Protein AF-A0A820Q910-F1 (afdb_monomer)

Radius of gyration: 64.97 Å; Cα contacts (8 Å, |Δi|>4): 6; chains: 1; bounding box: 98×40×174 Å

Foldseek 3Di:
DQDPCNVPDDDDDDPDDCPPPCPPDPPPDDPDPDDDPPDDPCNVVDDDDDDDDDDDPDDDPDDDPDDDDDDPDDPCNVPDDDPPDDDDPVRVVVVVVVVVVVPPDPPDD

pLDDT: mean 83.42, std 11.67, range [47.25, 96.0]

Organism: NCBI:txid433720

Solvent-accessible surface area (backbone atoms only — not comparable to full-atom values): 8048 Å² total; per-residue (Å²): 136,88,48,71,65,66,69,74,65,60,94,71,85,73,82,69,83,53,77,88,74,66,61,77,67,79,74,76,85,74,75,80,88,69,79,82,84,88,74,47,74,61,70,69,69,68,60,90,76,86,75,82,81,82,82,82,90,74,81,83,88,70,79,83,80,82,80,82,84,81,84,84,80,48,70,62,69,73,72,66,64,90,80,78,81,76,75,55,67,72,62,49,49,53,54,53,52,53,53,56,63,73,67,56,79,82,80,83,126

Sequence (109 aa):
NMTTSRYYYHPHELLKSNRQYGEPVPEVYMPPTTKFNGSTTNRDTYKGQQGKRANAFVPELRGLRHTGKQDLTTNYRTDYHSHGLTLCAARAYVIAQQKQTNSAPISAQ

Mean predicted aligned error: 18.82 Å

Secondary structure (DSSP, 8-state):
---HHHHH--PPPPPPP-GGGT-----------SPP----HHHHH-PPP-PPPPPP-PPP-------SPPP---HHHHHS----PPPPHHHHHHHHHHHHHHTS-----

Structure (mmCIF, N/CA/C/O backbone):
data_AF-A0A820Q910-F1
#
_entry.id   AF-A0A820Q910-F1
#
loop_
_atom_site.group_PDB
_atom_site.id
_atom_site.type_symbol
_atom_site.label_atom_id
_atom_site.label_alt_id
_atom_site.label_comp_id
_atom_site.label_asym_id
_atom_site.label_entity_id
_atom_site.label_seq_id
_atom_site.pdbx_PDB_ins_code
_atom_site.Cartn_x
_atom_site.Cartn_y
_atom_site.Cartn_z
_atom_site.occupancy
_atom_site.B_iso_or_equiv
_atom_site.auth_seq_id
_atom_site.auth_comp_id
_atom_site.auth_asym_id
_atom_site.auth_atom_id
_atom_site.pdbx_PDB_model_num
ATOM 1 N N . ASN A 1 1 ? -12.427 -1.894 101.928 1.00 67.50 1 ASN A N 1
ATOM 2 C CA . ASN A 1 1 ? -12.430 -0.685 101.077 1.00 67.50 1 ASN A CA 1
ATOM 3 C C . ASN A 1 1 ? -13.348 -0.860 99.889 1.00 67.50 1 ASN A C 1
ATOM 5 O O . ASN A 1 1 ? -13.050 -1.646 98.997 1.00 67.50 1 ASN A O 1
ATOM 9 N N . MET A 1 2 ? -14.476 -0.152 99.910 1.00 73.25 2 MET A N 1
ATOM 10 C CA . MET A 1 2 ? -15.388 -0.050 98.776 1.00 73.25 2 MET A CA 1
ATOM 11 C C . MET A 1 2 ? -14.882 1.080 97.880 1.00 73.25 2 MET A C 1
ATOM 13 O O . MET A 1 2 ? -14.752 2.212 98.335 1.00 73.25 2 MET A O 1
ATOM 17 N N . THR A 1 3 ? -14.504 0.761 96.645 1.00 88.06 3 THR A N 1
ATOM 18 C CA . THR A 1 3 ? -14.086 1.768 95.664 1.00 88.06 3 THR A CA 1
ATOM 19 C C . THR A 1 3 ? -15.316 2.318 94.950 1.00 88.06 3 THR A C 1
ATOM 21 O O . THR A 1 3 ? -16.312 1.609 94.796 1.00 88.06 3 THR A O 1
ATOM 24 N N . THR A 1 4 ? -15.249 3.565 94.482 1.00 87.19 4 THR A N 1
ATOM 25 C CA . THR A 1 4 ? -16.315 4.188 93.675 1.00 87.19 4 THR A CA 1
ATOM 26 C C . THR A 1 4 ? -16.685 3.311 92.480 1.00 87.19 4 THR A C 1
ATOM 28 O O . THR A 1 4 ? -17.8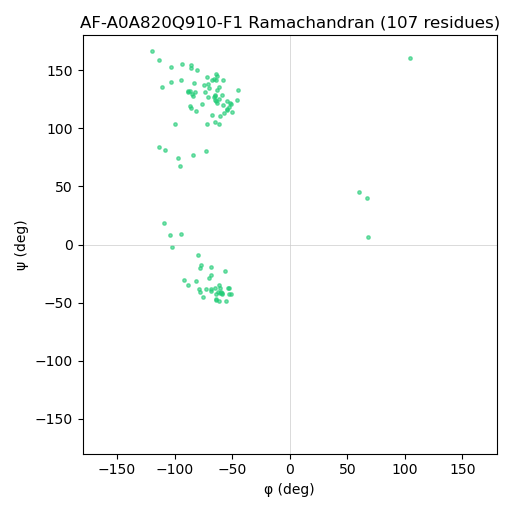57 3.058 92.237 1.00 87.19 4 THR A O 1
ATOM 31 N N . SER A 1 5 ? -15.683 2.745 91.804 1.00 87.75 5 SER A N 1
ATOM 32 C CA . SER A 1 5 ? -15.873 1.803 90.697 1.00 87.75 5 SER A CA 1
ATOM 33 C C . SER A 1 5 ? -16.740 0.594 91.085 1.00 87.75 5 SER A C 1
ATOM 35 O O . SER A 1 5 ? -17.725 0.305 90.412 1.00 87.75 5 SER A O 1
ATOM 37 N N . ARG A 1 6 ? -16.462 -0.063 92.218 1.00 86.25 6 ARG A N 1
ATOM 38 C CA . ARG A 1 6 ? -17.238 -1.235 92.660 1.00 86.25 6 ARG A CA 1
ATOM 39 C C . ARG A 1 6 ? -18.671 -0.885 93.078 1.00 86.25 6 ARG A C 1
ATOM 41 O O . ARG A 1 6 ? -19.538 -1.749 93.022 1.00 86.25 6 ARG A O 1
ATOM 48 N N . TYR A 1 7 ? -18.906 0.355 93.508 1.00 85.75 7 TYR A N 1
ATOM 49 C CA . TYR A 1 7 ? -20.243 0.843 93.845 1.00 85.75 7 TYR A CA 1
ATOM 50 C C . TYR A 1 7 ? -21.079 1.121 92.590 1.00 85.75 7 TYR A C 1
ATOM 52 O O . TYR A 1 7 ? -22.227 0.699 92.529 1.00 85.75 7 TYR A O 1
ATOM 60 N N . TYR A 1 8 ? -20.506 1.776 91.576 1.00 91.19 8 TYR A N 1
ATOM 61 C CA . TYR A 1 8 ? -21.246 2.161 90.367 1.00 91.19 8 TYR A CA 1
ATOM 62 C C . TYR A 1 8 ? -21.390 1.039 89.337 1.00 91.19 8 TYR A C 1
ATOM 64 O O . TYR A 1 8 ? -22.394 0.996 88.639 1.00 91.19 8 TYR A O 1
ATOM 72 N N . TYR A 1 9 ? -20.419 0.129 89.243 1.00 87.62 9 TYR A N 1
ATOM 73 C CA . TYR A 1 9 ? -20.417 -0.936 88.241 1.00 87.62 9 TYR A CA 1
ATOM 74 C C . TYR A 1 9 ? -20.693 -2.281 88.901 1.00 87.62 9 TYR A C 1
ATOM 76 O O . TYR A 1 9 ? -19.785 -3.057 89.207 1.00 87.62 9 TYR A O 1
ATOM 84 N N . HIS A 1 10 ?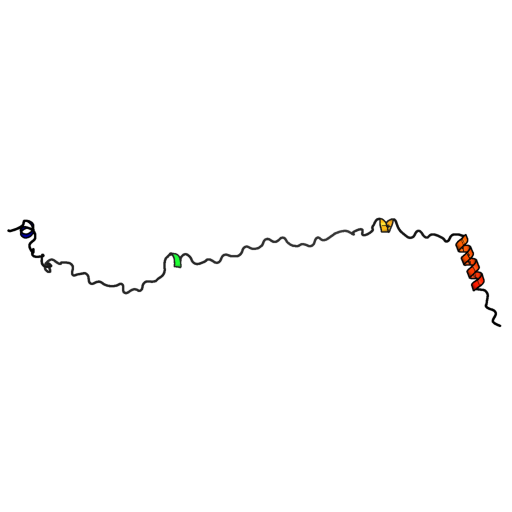 -21.972 -2.541 89.132 1.00 86.44 10 HIS A N 1
ATOM 85 C CA . HIS A 1 10 ? -22.483 -3.837 89.555 1.00 86.44 10 HIS A CA 1
ATOM 86 C C . HIS A 1 10 ? -23.366 -4.424 88.446 1.00 86.44 10 HIS A C 1
ATOM 88 O O . HIS A 1 10 ? -23.828 -3.689 87.573 1.00 86.44 10 HIS A O 1
ATOM 94 N N . PRO A 1 11 ? -23.580 -5.749 88.423 1.00 88.75 11 PRO A N 1
ATOM 95 C CA . PRO A 1 11 ? -24.457 -6.357 87.435 1.00 88.75 11 PRO A CA 1
ATOM 96 C C . PRO A 1 11 ? -25.857 -5.744 87.532 1.00 88.75 11 PRO A C 1
ATOM 98 O O . PRO A 1 11 ? -26.501 -5.826 88.577 1.00 88.75 11 PRO A O 1
ATOM 101 N N . HIS A 1 12 ? -26.314 -5.128 86.447 1.00 80.38 12 HIS A N 1
ATOM 102 C CA . HIS A 1 12 ? -27.694 -4.688 86.302 1.00 80.38 12 HIS A CA 1
ATOM 103 C C . HIS A 1 12 ? -28.480 -5.771 85.569 1.00 80.38 12 HIS A C 1
ATOM 105 O O . HIS A 1 12 ? -27.966 -6.400 84.640 1.00 80.38 12 HIS A O 1
ATOM 111 N N . GLU A 1 13 ? -29.727 -5.992 85.976 1.00 81.19 13 GLU A N 1
ATOM 112 C CA . GLU A 1 13 ? -30.617 -6.868 85.225 1.00 81.19 13 GLU A CA 1
ATOM 113 C C . GLU A 1 13 ? -30.874 -6.260 83.845 1.00 81.19 13 GLU A C 1
ATOM 115 O O . GLU A 1 13 ? -31.318 -5.118 83.719 1.00 81.19 13 GLU A O 1
ATOM 120 N N . LEU A 1 14 ? -30.579 -7.025 82.795 1.00 80.69 14 LEU A N 1
ATOM 121 C CA . LEU A 1 14 ? -30.992 -6.663 81.448 1.00 80.69 14 LEU A CA 1
ATOM 122 C C . LEU A 1 14 ? -32.510 -6.836 81.357 1.00 80.69 14 LEU A C 1
ATOM 124 O O . LEU A 1 14 ? -33.047 -7.854 81.803 1.00 80.69 14 LEU A O 1
ATOM 128 N N . LEU A 1 15 ? -33.195 -5.856 80.763 1.00 73.88 15 LEU A N 1
ATOM 129 C CA . LEU A 1 15 ? -34.607 -5.995 80.414 1.00 73.88 15 LEU A CA 1
ATOM 130 C C . LEU A 1 15 ? -34.776 -7.292 79.614 1.00 73.88 15 LEU A C 1
ATOM 132 O O . LEU A 1 15 ? -34.116 -7.501 78.595 1.00 73.88 15 LEU A O 1
ATOM 136 N N . LYS A 1 16 ? -35.628 -8.192 80.111 1.00 70.00 16 LYS A N 1
ATOM 137 C CA . LYS A 1 16 ? -35.979 -9.415 79.385 1.00 70.00 16 LYS A CA 1
ATOM 138 C C . LYS A 1 16 ? -36.704 -9.008 78.104 1.00 70.00 16 LYS A C 1
ATOM 140 O O . LYS A 1 16 ? -37.516 -8.085 78.145 1.00 70.00 16 LYS A O 1
ATOM 145 N N . SER A 1 17 ? -36.432 -9.713 77.005 1.00 65.44 17 SER A N 1
ATOM 146 C CA . SER A 1 17 ? -37.123 -9.490 75.733 1.00 65.44 17 SER A CA 1
ATOM 147 C C . SER A 1 17 ? -38.631 -9.511 75.949 1.00 65.44 17 SER A C 1
ATOM 149 O O . SER A 1 17 ? -39.201 -10.479 76.474 1.00 65.44 17 SER A O 1
ATOM 151 N N . ASN A 1 18 ? -39.283 -8.403 75.611 1.00 60.62 18 ASN A N 1
ATOM 152 C CA . ASN A 1 18 ? -40.672 -8.188 75.972 1.00 60.62 18 ASN A CA 1
ATOM 153 C C . ASN A 1 18 ? -41.575 -8.859 74.928 1.00 60.62 18 ASN A C 1
ATOM 155 O O . ASN A 1 18 ? -42.155 -8.208 74.060 1.00 60.62 18 ASN A O 1
ATOM 159 N N . ARG A 1 19 ? -41.696 -10.194 75.003 1.00 58.78 19 ARG A N 1
ATOM 160 C CA . ARG A 1 19 ? -42.523 -10.999 74.077 1.00 58.78 19 ARG A CA 1
ATOM 161 C C . ARG A 1 19 ? -43.991 -10.553 74.034 1.00 58.78 19 ARG A C 1
ATOM 163 O O . ARG A 1 19 ? -44.674 -10.829 73.056 1.00 58.78 19 ARG A O 1
ATOM 170 N N . GLN A 1 20 ? -44.473 -9.877 75.079 1.00 55.97 20 GLN A N 1
ATOM 171 C CA . GLN A 1 20 ? -45.854 -9.401 75.195 1.00 55.97 20 GLN A CA 1
ATOM 172 C C . GLN A 1 20 ? -46.157 -8.126 74.394 1.00 55.97 20 GLN A C 1
ATOM 174 O O . GLN A 1 20 ? -47.322 -7.894 74.090 1.00 55.97 20 GLN A O 1
ATOM 179 N N . TYR A 1 21 ? -45.148 -7.331 74.018 1.00 53.12 21 TYR A N 1
ATOM 180 C CA . TYR A 1 21 ? -45.343 -6.050 73.316 1.00 53.12 21 TYR A CA 1
ATOM 181 C C . TYR A 1 21 ? -44.911 -6.080 71.845 1.00 53.12 21 TYR A C 1
ATOM 183 O O . TYR A 1 21 ? -44.729 -5.032 71.234 1.00 53.12 21 TYR A O 1
ATOM 191 N N . GLY A 1 22 ? -44.774 -7.273 71.259 1.00 55.94 22 GLY A N 1
ATOM 192 C CA . GLY A 1 22 ? -44.474 -7.399 69.836 1.00 55.94 22 GLY A CA 1
ATOM 193 C C . GLY A 1 22 ? -43.081 -6.891 69.474 1.00 55.94 22 GLY A C 1
ATOM 194 O O . GLY A 1 22 ? -42.926 -6.259 68.432 1.00 55.94 22 GLY A O 1
ATOM 195 N N . GLU A 1 23 ? -42.070 -7.170 70.312 1.00 61.62 23 GLU A N 1
ATOM 196 C CA . GLU A 1 23 ? -40.684 -7.137 69.831 1.00 61.62 23 GLU A CA 1
ATOM 197 C C . GLU A 1 23 ? -40.645 -7.880 68.489 1.00 61.62 23 GLU A C 1
ATOM 199 O O . GLU A 1 23 ? -41.118 -9.026 68.441 1.00 61.62 23 GLU A O 1
ATOM 204 N N . PRO A 1 24 ? -40.160 -7.244 67.403 1.00 63.22 24 PRO A N 1
ATOM 205 C CA . PRO A 1 24 ? -40.077 -7.906 66.119 1.00 63.22 24 PRO A CA 1
ATOM 206 C C . PRO A 1 24 ? -39.288 -9.188 66.338 1.00 63.22 24 PRO A C 1
ATOM 208 O O . PRO A 1 24 ? -38.125 -9.153 66.745 1.00 63.22 24 PRO A O 1
ATOM 211 N N . VAL A 1 25 ? -39.951 -10.327 66.129 1.00 66.75 25 VAL A N 1
ATOM 212 C CA . VAL A 1 25 ? -39.274 -11.618 66.017 1.00 66.75 25 VAL A CA 1
ATOM 213 C C . VAL A 1 25 ? -38.075 -11.396 65.101 1.00 66.75 25 VAL A C 1
ATOM 215 O O . VAL A 1 25 ? -38.264 -10.733 64.078 1.00 66.75 25 VAL A O 1
ATOM 218 N N . PRO A 1 26 ? -36.867 -11.877 65.459 1.00 66.88 26 PRO A N 1
ATOM 219 C CA . PRO A 1 26 ? -35.691 -11.678 64.626 1.00 66.88 26 PRO A CA 1
ATOM 220 C C . PRO A 1 26 ? -36.070 -12.107 63.218 1.00 66.88 26 PRO A C 1
ATOM 222 O O . PRO A 1 26 ? -36.457 -13.259 63.008 1.00 66.88 26 PRO A O 1
ATOM 225 N N . GLU A 1 27 ? -36.092 -11.128 62.314 1.00 70.81 27 GLU A N 1
ATOM 226 C CA . GLU A 1 27 ? -36.603 -11.305 60.967 1.00 70.81 27 GLU A CA 1
ATOM 227 C C . GLU A 1 27 ? -35.873 -12.507 60.378 1.00 70.81 27 GLU A C 1
ATOM 229 O O . GLU A 1 27 ? -34.638 -12.548 60.357 1.00 70.81 27 GLU A O 1
ATOM 234 N N . VAL A 1 28 ? -36.628 -13.553 60.032 1.00 78.25 28 VAL A N 1
ATOM 235 C CA . VAL A 1 28 ? -36.038 -14.778 59.500 1.00 78.25 28 VAL A CA 1
ATOM 236 C C . VAL A 1 28 ? -35.327 -14.368 58.224 1.00 78.25 28 VAL A C 1
ATOM 238 O O . VAL A 1 28 ? -35.979 -13.980 57.258 1.00 78.25 28 VAL A O 1
ATOM 241 N N . TYR A 1 29 ? -33.994 -14.409 58.232 1.00 81.50 29 TYR A N 1
ATOM 242 C CA . TYR A 1 29 ? -33.212 -14.056 57.059 1.00 81.50 29 TYR A CA 1
ATOM 243 C C . TYR A 1 29 ? -33.643 -14.945 55.890 1.00 81.50 29 TYR A C 1
ATOM 245 O O . TYR A 1 29 ? -33.440 -16.160 55.908 1.00 81.50 29 TYR A O 1
ATOM 253 N N . MET A 1 30 ? -34.251 -14.329 54.879 1.00 83.75 30 MET A N 1
ATOM 254 C CA . MET A 1 30 ? -34.622 -14.994 53.639 1.00 83.75 30 MET A CA 1
ATOM 255 C C . MET A 1 30 ? -33.560 -14.669 52.586 1.00 83.75 30 MET A C 1
ATOM 257 O O . MET A 1 30 ? -33.546 -13.548 52.068 1.00 83.75 30 MET A O 1
ATOM 261 N N . PRO A 1 31 ? -32.645 -15.603 52.262 1.00 85.62 31 PRO A N 1
ATOM 262 C CA . PRO A 1 31 ? -31.684 -15.364 51.200 1.00 85.62 31 PRO A CA 1
ATOM 263 C C . PRO A 1 31 ? -32.417 -15.218 49.860 1.00 85.62 31 PRO A C 1
ATOM 265 O O . PRO A 1 31 ? -33.415 -15.908 49.620 1.00 85.62 31 PRO A O 1
ATOM 268 N N . PRO A 1 32 ? -31.912 -14.374 48.946 1.00 86.81 32 PRO A N 1
ATOM 269 C CA . PRO A 1 32 ? -32.433 -14.310 47.591 1.00 86.81 32 PRO A CA 1
ATOM 270 C C . PRO A 1 32 ? -32.416 -15.698 46.939 1.00 86.81 32 PRO A C 1
ATOM 272 O O . PRO A 1 32 ? -31.375 -16.345 46.843 1.00 86.81 32 PRO A O 1
ATOM 275 N N . THR A 1 33 ? -33.577 -16.162 46.476 1.00 90.31 33 THR A N 1
ATOM 276 C CA . THR A 1 33 ? -33.699 -17.443 45.755 1.00 90.31 33 THR A CA 1
ATOM 277 C C . THR A 1 33 ? -33.220 -17.327 44.305 1.00 90.31 33 THR A C 1
ATOM 279 O O . THR A 1 33 ? -32.947 -18.325 43.638 1.00 90.31 33 THR A O 1
ATOM 282 N N . THR A 1 34 ? -33.126 -16.101 43.790 1.00 89.25 34 THR A N 1
ATOM 283 C CA . THR A 1 34 ? -32.717 -15.816 42.418 1.00 89.25 34 THR A CA 1
ATOM 284 C C . THR A 1 34 ? -31.196 -15.795 42.290 1.00 89.25 34 THR A C 1
ATOM 286 O O . THR A 1 34 ? -30.473 -15.278 43.140 1.00 89.25 34 THR A O 1
ATOM 289 N N . LYS A 1 35 ? -30.689 -16.365 41.193 1.00 87.38 35 LYS A N 1
ATOM 290 C CA . LYS A 1 35 ? -29.258 -16.323 40.879 1.00 87.38 35 LYS A CA 1
ATOM 291 C C . LYS A 1 35 ? -28.852 -14.912 40.457 1.00 87.38 35 LYS A C 1
ATOM 293 O O . LYS A 1 35 ? -29.586 -14.232 39.743 1.00 87.38 35 LYS A O 1
ATOM 298 N N . PHE A 1 36 ? -27.644 -14.507 40.836 1.00 85.00 36 PHE A N 1
ATOM 299 C CA . PHE A 1 36 ? -27.025 -13.296 40.311 1.00 85.00 36 PHE A CA 1
ATOM 300 C C . PHE A 1 36 ? -26.749 -13.453 38.805 1.00 85.00 36 PHE A C 1
ATOM 302 O O . PHE A 1 36 ? -26.122 -14.424 38.387 1.00 85.00 36 PHE A O 1
ATOM 309 N N . ASN A 1 37 ? -27.208 -12.494 37.993 1.00 85.06 37 ASN A N 1
ATOM 310 C CA . ASN A 1 37 ? -27.102 -12.536 36.525 1.00 85.06 37 ASN A CA 1
ATOM 311 C C . ASN A 1 37 ? -25.647 -12.406 36.016 1.00 85.06 37 ASN A C 1
ATOM 313 O O . ASN A 1 37 ? -25.341 -12.766 34.885 1.00 85.06 37 ASN A O 1
ATOM 317 N N . GLY A 1 38 ? -24.718 -11.895 36.833 1.00 90.00 38 GLY A N 1
ATOM 318 C CA . GLY A 1 38 ? -23.291 -11.874 36.485 1.00 90.00 38 GLY A CA 1
ATOM 319 C C . GLY A 1 38 ? -22.907 -10.949 35.324 1.00 90.00 38 GLY A C 1
ATOM 320 O O . GLY A 1 38 ? -21.752 -10.972 34.895 1.00 90.00 38 GLY A O 1
ATOM 321 N N . SER A 1 39 ? -23.837 -10.140 34.808 1.00 90.06 39 SER A N 1
ATOM 322 C CA . SER A 1 39 ? -23.542 -9.130 33.794 1.00 90.06 39 SER A CA 1
ATOM 323 C C . SER A 1 39 ? -23.494 -7.737 34.397 1.00 90.06 39 SER A C 1
ATOM 325 O O . SER A 1 39 ? -24.288 -7.390 35.271 1.00 90.06 39 SER A O 1
ATOM 327 N N . THR A 1 40 ? -22.533 -6.945 33.933 1.00 91.75 40 THR A N 1
ATOM 328 C CA . THR A 1 40 ? -22.395 -5.539 34.301 1.00 91.75 40 THR A CA 1
ATOM 329 C C . THR A 1 40 ? -22.895 -4.673 33.156 1.00 91.75 40 THR A C 1
ATOM 331 O O . THR A 1 40 ? -22.784 -5.041 31.985 1.00 91.75 40 THR A O 1
ATOM 334 N N . THR A 1 41 ? -23.365 -3.471 33.480 1.00 91.31 41 THR A N 1
ATOM 335 C CA . THR A 1 41 ? -23.767 -2.472 32.480 1.0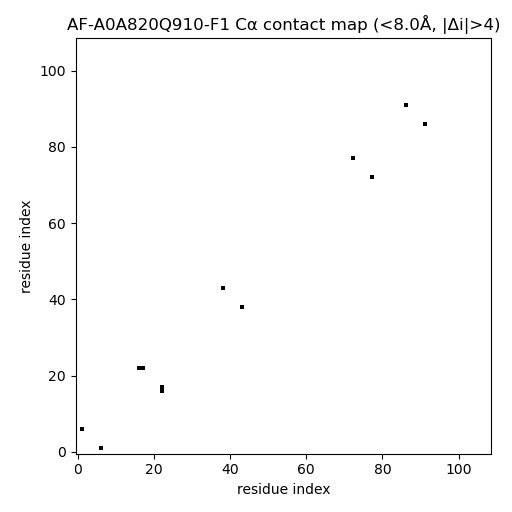0 91.31 41 THR A CA 1
ATOM 336 C C . THR A 1 41 ? -22.661 -2.211 31.460 1.00 91.31 41 THR A C 1
ATOM 338 O O . THR A 1 41 ? -22.945 -2.084 30.273 1.00 91.31 41 THR A O 1
ATOM 341 N N . ASN A 1 42 ? -21.393 -2.206 31.885 1.00 92.62 42 ASN A N 1
ATOM 342 C CA . ASN A 1 42 ? -20.247 -2.067 30.990 1.00 92.62 42 ASN A CA 1
ATOM 343 C C . ASN A 1 42 ? -20.122 -3.252 30.019 1.00 92.62 42 ASN A C 1
ATOM 345 O O . ASN A 1 42 ? -19.984 -3.036 28.816 1.00 92.62 42 ASN A O 1
ATOM 349 N N . ARG A 1 43 ? -20.239 -4.492 30.517 1.00 91.00 43 ARG A N 1
ATOM 350 C CA . ARG A 1 43 ? -20.177 -5.699 29.684 1.00 91.00 43 ARG A CA 1
ATOM 351 C C . ARG A 1 43 ? -21.284 -5.713 28.640 1.00 91.00 43 ARG A C 1
ATOM 353 O O . ARG A 1 43 ? -21.045 -6.187 27.530 1.00 91.00 43 ARG A O 1
ATOM 360 N N . ASP A 1 44 ? -22.473 -5.235 28.989 1.00 91.44 44 ASP A N 1
ATOM 361 C CA . ASP A 1 44 ? -23.638 -5.239 28.104 1.00 91.44 44 ASP A CA 1
ATOM 362 C C . ASP A 1 44 ? -23.606 -4.111 27.072 1.00 91.44 44 ASP A C 1
ATOM 364 O O . ASP A 1 44 ? -23.953 -4.344 25.916 1.00 91.44 44 ASP A O 1
ATOM 368 N N . THR A 1 45 ? -23.137 -2.922 27.454 1.00 93.12 45 THR A N 1
ATOM 369 C CA . THR A 1 45 ? -23.157 -1.734 26.583 1.00 93.12 45 THR A CA 1
ATOM 370 C C . THR A 1 45 ? -21.924 -1.602 25.689 1.00 93.12 45 THR A C 1
ATOM 372 O O . THR A 1 45 ? -22.051 -1.191 24.537 1.00 93.12 45 THR A O 1
ATOM 375 N N . TYR A 1 46 ? -20.739 -2.003 26.155 1.00 90.31 46 TYR A N 1
ATOM 376 C CA . TYR A 1 46 ? -19.491 -1.889 25.393 1.00 90.31 46 TYR A CA 1
ATOM 377 C C . TYR A 1 46 ? -19.170 -3.187 24.649 1.00 90.31 46 TYR A C 1
ATOM 379 O O . TYR A 1 46 ? -18.200 -3.889 24.938 1.00 90.31 46 TYR A O 1
ATOM 387 N N . LYS A 1 47 ? -19.996 -3.514 23.653 1.00 89.44 47 LYS A N 1
ATOM 388 C CA . LYS A 1 47 ? -19.675 -4.556 22.670 1.00 89.44 47 LYS A CA 1
ATOM 389 C C . LYS A 1 47 ? -18.828 -3.928 21.564 1.00 89.44 47 LYS A C 1
ATOM 391 O O . LYS A 1 47 ? -19.202 -2.889 21.028 1.00 89.44 47 LYS A O 1
ATOM 396 N N . GLY A 1 48 ? -17.690 -4.534 21.223 1.00 89.44 48 GLY A N 1
ATOM 397 C CA . GLY A 1 48 ? -16.857 -4.059 20.115 1.00 89.44 48 GLY A CA 1
ATOM 398 C C . GLY A 1 48 ? -17.684 -3.965 18.831 1.00 89.44 48 GLY A C 1
ATOM 399 O O . GLY A 1 48 ? -18.210 -4.970 18.358 1.00 89.44 48 GLY A O 1
ATOM 400 N N . GLN A 1 49 ? -17.838 -2.758 18.292 1.00 89.88 49 GLN A N 1
ATOM 401 C CA . GLN A 1 49 ? -18.588 -2.532 17.061 1.00 89.88 49 GLN A CA 1
ATOM 402 C C . GLN A 1 49 ? -17.665 -2.725 15.859 1.00 89.88 49 GLN A C 1
ATOM 404 O O . GLN A 1 49 ? -16.559 -2.185 15.820 1.00 89.88 49 GLN A O 1
ATOM 409 N N . GLN A 1 50 ? -18.114 -3.482 14.859 1.00 90.94 50 GLN A N 1
ATOM 410 C CA . GLN A 1 50 ? -17.396 -3.574 13.592 1.00 90.94 50 GLN A CA 1
ATOM 411 C C . GLN A 1 50 ? -17.737 -2.361 12.723 1.00 90.94 50 GLN A C 1
ATOM 413 O O . GLN A 1 50 ? -18.880 -2.178 12.305 1.00 90.94 50 GLN A O 1
ATOM 418 N N . GLY A 1 51 ? -16.736 -1.523 12.455 1.00 92.69 51 GLY A N 1
ATOM 419 C CA . GLY A 1 51 ?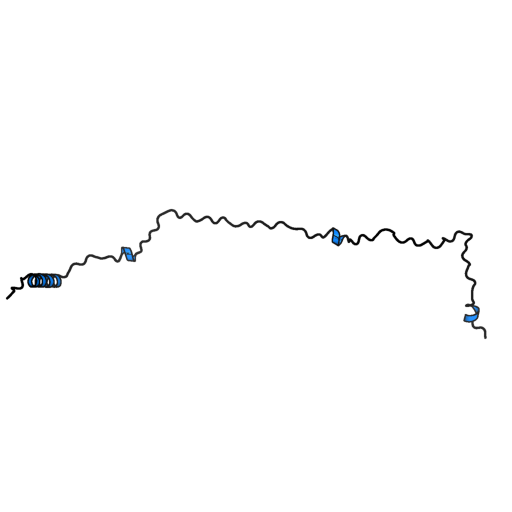 -16.842 -0.428 11.496 1.00 92.69 51 GLY A CA 1
ATOM 420 C C . GLY A 1 51 ? -16.664 -0.914 10.057 1.00 92.69 51 GLY A C 1
ATOM 421 O O . GLY A 1 51 ? -15.926 -1.865 9.792 1.00 92.69 51 GLY A O 1
ATOM 422 N N . LYS A 1 52 ? -17.307 -0.236 9.101 1.00 93.06 52 LYS A N 1
ATOM 423 C CA . LYS A 1 52 ? -17.011 -0.442 7.677 1.00 93.06 52 LYS A CA 1
ATOM 424 C C . LYS A 1 52 ? -15.633 0.140 7.360 1.00 93.06 52 LYS A C 1
ATOM 426 O O . LYS A 1 52 ? -15.304 1.233 7.816 1.00 93.06 52 LYS A O 1
ATOM 431 N N . ARG A 1 53 ? -14.837 -0.571 6.556 1.00 93.12 53 ARG A N 1
ATOM 432 C CA . ARG A 1 53 ? -13.584 -0.016 6.023 1.00 93.12 53 ARG A CA 1
ATOM 433 C C . ARG A 1 53 ? -13.918 1.117 5.051 1.00 93.12 53 ARG A C 1
ATOM 435 O O . ARG A 1 53 ? -14.883 1.012 4.296 1.00 93.12 53 ARG A O 1
ATOM 442 N N . ALA A 1 54 ? -13.125 2.183 5.075 1.00 94.00 54 ALA A N 1
ATOM 443 C CA . ALA A 1 54 ? -13.246 3.257 4.099 1.00 94.00 54 ALA A CA 1
ATOM 444 C C . ALA A 1 54 ? -12.883 2.744 2.696 1.00 94.00 54 ALA A C 1
ATOM 446 O O . ALA A 1 54 ? -11.956 1.945 2.540 1.00 94.00 54 ALA A O 1
ATOM 447 N N . ASN A 1 55 ? -13.604 3.222 1.682 1.00 91.50 55 ASN A N 1
ATOM 448 C CA . ASN A 1 55 ? -13.263 2.950 0.290 1.00 91.50 55 ASN A CA 1
ATOM 449 C C . ASN A 1 55 ? -12.038 3.782 -0.107 1.00 91.50 55 ASN A C 1
ATOM 451 O O . ASN A 1 55 ? -11.956 4.965 0.222 1.00 91.50 55 ASN A O 1
ATOM 455 N N . ALA A 1 56 ? -11.099 3.172 -0.829 1.00 91.62 56 ALA A N 1
ATOM 456 C CA . ALA A 1 56 ? -9.960 3.893 -1.379 1.00 91.62 56 ALA A CA 1
ATOM 457 C C . ALA A 1 56 ? -10.406 4.756 -2.572 1.00 91.62 56 ALA A C 1
ATOM 459 O O . ALA A 1 56 ? -11.070 4.262 -3.481 1.00 91.62 56 ALA A O 1
ATOM 460 N N . PHE A 1 57 ? -10.017 6.032 -2.582 1.00 90.56 57 PHE A N 1
ATOM 461 C CA . PHE A 1 57 ? -10.234 6.945 -3.706 1.00 90.56 57 PHE A CA 1
ATOM 462 C C . PHE A 1 57 ? -8.963 7.003 -4.565 1.00 90.56 57 PHE A C 1
ATOM 464 O O . PHE A 1 57 ? -8.166 7.933 -4.465 1.00 90.56 57 PHE A O 1
ATOM 471 N N . VAL A 1 58 ? -8.721 5.943 -5.339 1.00 90.50 58 VAL A N 1
ATOM 472 C CA . VAL A 1 58 ? -7.552 5.847 -6.229 1.00 90.50 58 VAL A CA 1
ATOM 473 C C . VAL A 1 58 ? -7.913 6.459 -7.587 1.00 90.50 58 VAL A C 1
ATOM 475 O O . VAL A 1 58 ? -8.968 6.116 -8.124 1.00 90.50 58 VAL A O 1
ATOM 478 N N . PRO A 1 59 ? -7.081 7.352 -8.158 1.00 88.56 59 PRO A N 1
ATOM 479 C CA . PRO A 1 59 ? -7.334 7.897 -9.486 1.00 88.56 59 PRO A CA 1
ATOM 480 C C . PRO A 1 59 ? -7.296 6.794 -10.549 1.00 88.56 59 PRO A C 1
ATOM 482 O O . PRO A 1 59 ? -6.499 5.858 -10.470 1.00 88.56 59 PRO A O 1
ATOM 485 N N . GLU A 1 60 ? -8.143 6.921 -11.570 1.00 87.06 60 GLU A N 1
ATOM 486 C CA . GLU A 1 60 ? -8.135 5.997 -12.702 1.00 87.06 60 GLU A CA 1
ATOM 487 C C . GLU A 1 60 ? -6.796 6.077 -13.445 1.00 87.06 60 GLU A C 1
ATOM 489 O O . GLU A 1 60 ? -6.415 7.123 -13.976 1.00 87.06 60 GLU A O 1
ATOM 494 N N . LEU A 1 61 ? -6.100 4.945 -13.537 1.00 83.31 61 LEU A N 1
ATOM 495 C CA . LEU A 1 61 ? -4.913 4.786 -14.372 1.00 83.31 61 LEU A CA 1
ATOM 496 C C . LEU A 1 61 ? -5.337 4.732 -15.848 1.00 83.31 61 LEU A C 1
ATOM 498 O O . LEU A 1 61 ? -5.473 3.666 -16.447 1.00 83.31 61 LEU A O 1
ATOM 502 N N . ARG A 1 62 ? -5.582 5.900 -16.447 1.00 83.19 62 ARG A N 1
ATOM 503 C CA . ARG A 1 62 ? -5.797 6.020 -17.894 1.00 83.19 62 ARG A CA 1
ATOM 504 C C . ARG A 1 62 ? -4.451 6.173 -18.590 1.00 83.19 62 ARG A C 1
ATOM 506 O O . ARG A 1 62 ? -3.727 7.135 -18.350 1.00 83.19 62 ARG A O 1
ATOM 513 N N . GLY A 1 63 ? -4.127 5.230 -19.473 1.00 82.06 63 GLY A N 1
ATOM 514 C CA . GLY A 1 63 ? -2.972 5.356 -20.357 1.00 82.06 63 GLY A CA 1
ATOM 515 C C . GLY A 1 63 ? -3.107 6.607 -21.224 1.00 82.06 63 GLY A C 1
ATOM 516 O O . GLY A 1 63 ? -4.143 6.818 -21.860 1.00 82.06 63 GLY A O 1
ATOM 517 N N . LEU A 1 64 ? -2.071 7.445 -21.242 1.00 82.56 64 LEU A N 1
ATOM 518 C CA . LEU A 1 64 ? -2.053 8.640 -22.073 1.00 82.56 64 LEU A CA 1
ATOM 519 C C . LEU A 1 64 ? -2.008 8.201 -23.543 1.00 82.56 64 LEU A C 1
ATOM 521 O O . LEU A 1 64 ? -1.026 7.615 -23.998 1.00 82.56 64 LEU A O 1
ATOM 525 N N . ARG A 1 65 ? -3.088 8.440 -24.295 1.00 81.31 65 ARG A N 1
ATOM 526 C CA . ARG A 1 65 ? -3.092 8.199 -25.741 1.00 81.31 65 ARG A CA 1
ATOM 527 C C . ARG A 1 65 ? -2.223 9.265 -26.399 1.00 81.31 65 ARG A C 1
ATOM 529 O O . ARG A 1 65 ? -2.652 10.408 -26.527 1.00 81.31 65 ARG A O 1
ATOM 536 N N . HIS A 1 66 ? -1.010 8.899 -26.805 1.00 81.44 66 HIS A N 1
ATOM 537 C CA . HIS A 1 66 ? -0.191 9.783 -27.627 1.00 81.44 66 HIS A CA 1
ATOM 538 C C . HIS A 1 66 ? -0.865 9.957 -28.993 1.00 81.44 66 HIS A C 1
ATOM 540 O O . HIS A 1 66 ? -1.205 8.975 -29.656 1.00 81.44 66 HIS A O 1
ATOM 546 N N . THR A 1 67 ? -1.073 11.205 -29.405 1.00 85.69 67 THR A N 1
ATOM 547 C CA . THR A 1 67 ? -1.551 11.544 -30.749 1.00 85.69 67 THR A CA 1
ATOM 548 C C . THR A 1 67 ? -0.415 12.223 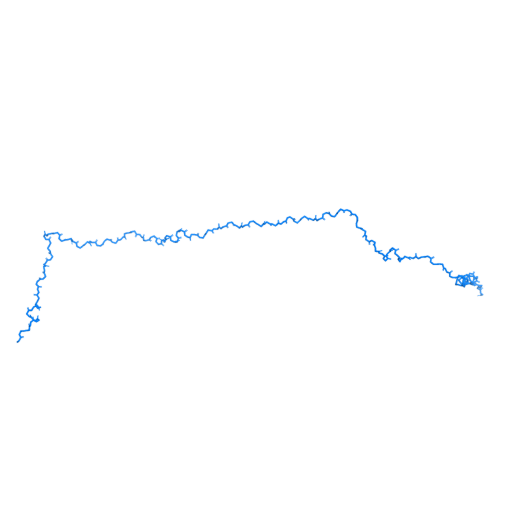-31.501 1.00 85.69 67 THR A C 1
ATOM 550 O O . THR A 1 67 ? 0.296 13.051 -30.943 1.00 85.69 67 THR A O 1
ATOM 553 N N . GLY A 1 68 ? -0.213 11.837 -32.761 1.00 86.25 68 GLY A N 1
ATOM 554 C CA . GLY A 1 68 ? 0.874 12.354 -33.594 1.00 86.25 68 GLY A CA 1
ATOM 555 C C . GLY A 1 68 ? 2.038 11.378 -33.770 1.00 86.25 68 GLY A C 1
ATOM 556 O O . GLY A 1 68 ? 2.200 10.411 -33.023 1.00 86.25 68 GLY A O 1
ATOM 557 N N . LYS A 1 69 ? 2.827 11.626 -34.818 1.00 89.25 69 LYS A N 1
ATOM 558 C CA . LYS A 1 69 ? 4.047 10.875 -35.126 1.00 89.25 69 LYS A CA 1
ATOM 559 C C . LYS A 1 69 ? 5.218 11.533 -34.405 1.00 89.25 69 LYS A C 1
ATOM 561 O O . LYS A 1 69 ? 5.373 12.747 -34.489 1.00 89.25 69 LYS A O 1
ATOM 566 N N . GLN A 1 70 ? 6.030 10.736 -33.725 1.00 89.69 70 GLN A N 1
ATOM 567 C CA . GLN A 1 70 ? 7.297 11.201 -33.177 1.00 89.69 70 GLN A CA 1
ATOM 568 C C . GLN A 1 70 ? 8.357 11.170 -34.283 1.00 89.69 70 GLN A C 1
ATOM 570 O O . GLN A 1 70 ? 8.490 10.155 -34.970 1.00 89.69 70 GLN A O 1
ATOM 575 N N . ASP A 1 71 ? 9.104 12.262 -34.452 1.00 91.75 71 ASP A N 1
ATOM 576 C CA . ASP A 1 71 ? 10.326 12.232 -35.252 1.00 91.75 71 ASP A CA 1
ATOM 577 C C . ASP A 1 71 ? 11.427 11.546 -34.438 1.00 91.75 71 ASP A C 1
ATOM 579 O O . ASP A 1 71 ? 11.747 11.949 -33.319 1.00 91.75 71 ASP A O 1
ATOM 583 N N . LEU A 1 72 ? 11.951 10.454 -34.987 1.00 93.38 72 LEU A N 1
ATOM 584 C CA . LEU A 1 72 ? 13.018 9.652 -34.388 1.00 93.38 72 LEU A CA 1
ATOM 585 C C . LEU A 1 72 ? 14.366 9.907 -35.079 1.00 93.38 72 LEU A C 1
ATOM 587 O O . LEU A 1 72 ? 15.334 9.180 -34.841 1.00 93.38 72 LEU A O 1
ATOM 591 N N . THR A 1 73 ? 14.430 10.902 -35.964 1.00 94.75 73 T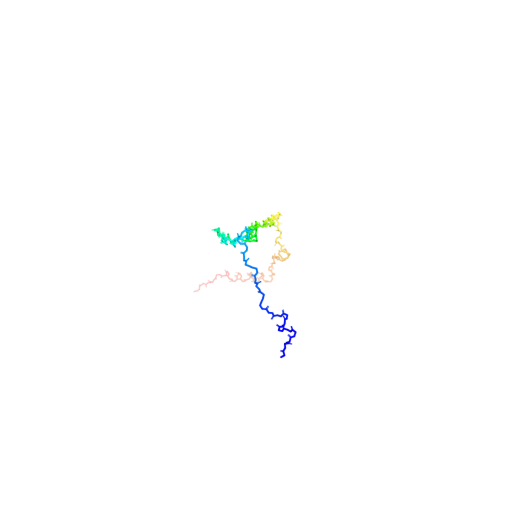HR A N 1
ATOM 592 C CA . THR A 1 73 ? 15.634 11.245 -36.715 1.00 94.75 73 THR A CA 1
ATOM 593 C C . THR A 1 73 ? 16.525 12.150 -35.877 1.00 94.75 73 THR A C 1
ATOM 595 O O . THR A 1 73 ? 16.093 13.169 -35.349 1.00 94.75 73 THR A O 1
ATOM 598 N N . THR A 1 74 ? 17.793 11.773 -35.745 1.00 95.75 74 THR A N 1
ATOM 599 C CA . THR A 1 74 ? 18.803 12.592 -35.072 1.00 95.75 74 THR A CA 1
ATOM 600 C C . THR A 1 74 ? 19.544 13.457 -36.084 1.00 95.75 74 THR A C 1
ATOM 602 O O . THR A 1 74 ? 19.677 13.073 -37.246 1.00 95.75 74 THR A O 1
ATOM 605 N N . ASN A 1 75 ? 20.103 14.576 -35.622 1.00 95.69 75 ASN A N 1
ATOM 606 C CA . ASN A 1 75 ? 20.996 15.422 -36.421 1.00 95.69 75 ASN A CA 1
ATOM 607 C C . ASN A 1 75 ? 22.164 14.623 -37.025 1.00 95.69 75 ASN A C 1
ATOM 609 O O . ASN A 1 75 ? 22.530 14.800 -38.175 1.00 95.69 75 ASN A O 1
ATOM 613 N N . TYR A 1 76 ? 22.709 13.651 -36.292 1.00 96.00 76 TYR A N 1
ATOM 614 C CA . TYR A 1 76 ? 23.771 12.807 -36.828 1.00 96.00 76 TYR A CA 1
ATOM 615 C C . TYR A 1 76 ? 23.333 12.049 -38.091 1.00 96.00 76 TYR A C 1
ATOM 617 O O . TYR A 1 76 ? 24.074 11.975 -39.067 1.00 96.00 76 TYR A O 1
ATOM 625 N N . ARG A 1 77 ? 22.112 11.502 -38.082 1.00 94.88 77 ARG A N 1
ATOM 626 C CA . ARG A 1 77 ? 21.568 10.743 -39.212 1.00 94.88 77 ARG A CA 1
ATOM 627 C C . ARG A 1 77 ? 21.250 11.637 -40.412 1.00 94.88 77 ARG A C 1
ATOM 629 O O . ARG A 1 77 ? 21.296 11.141 -41.535 1.00 94.88 77 ARG A O 1
ATOM 636 N N . THR A 1 78 ? 20.914 12.907 -40.185 1.00 93.25 78 THR A N 1
ATOM 637 C CA . THR A 1 78 ? 20.703 13.879 -41.266 1.00 93.25 78 THR A CA 1
ATOM 638 C C . THR A 1 78 ? 22.019 14.382 -41.839 1.00 93.25 78 THR A C 1
ATOM 640 O O . THR A 1 78 ? 22.141 14.494 -43.054 1.00 93.25 78 THR A O 1
ATOM 643 N N . ASP A 1 79 ? 23.001 14.639 -40.980 1.00 94.94 79 ASP A N 1
ATOM 644 C CA . ASP A 1 79 ? 24.186 15.414 -41.346 1.00 94.94 79 ASP A CA 1
ATOM 645 C C . ASP A 1 79 ? 25.334 14.525 -41.843 1.00 94.94 79 ASP A C 1
ATOM 647 O O . ASP A 1 79 ? 26.114 14.935 -42.700 1.00 94.94 79 ASP A O 1
ATOM 651 N N . TYR A 1 80 ? 25.435 13.291 -41.339 1.00 93.62 80 TYR A N 1
ATOM 652 C CA . TYR A 1 80 ? 26.528 12.371 -41.655 1.00 93.62 80 TYR A CA 1
ATOM 653 C C . TYR A 1 80 ? 26.014 11.164 -42.439 1.00 93.62 80 TYR A C 1
ATOM 655 O O . TYR A 1 80 ? 25.756 10.090 -41.890 1.00 93.62 80 TYR A O 1
ATOM 663 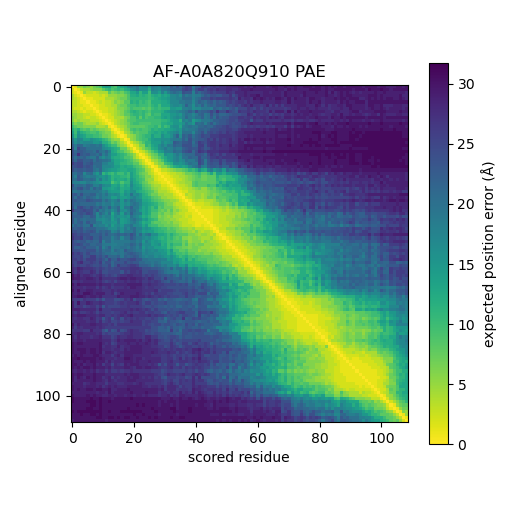N N . HIS A 1 81 ? 25.898 11.326 -43.755 1.00 91.94 81 HIS A N 1
ATOM 664 C CA . HIS A 1 81 ? 25.558 10.247 -44.679 1.00 91.94 81 HIS A CA 1
ATOM 665 C C . HIS A 1 81 ? 26.672 10.018 -45.710 1.00 91.94 81 HIS A C 1
ATOM 667 O O . HIS A 1 81 ? 27.585 10.822 -45.872 1.00 91.94 81 HIS A O 1
ATOM 673 N N . SER A 1 82 ? 26.623 8.894 -46.429 1.00 91.50 82 SER A N 1
ATOM 674 C CA . SER A 1 82 ? 27.591 8.637 -47.501 1.00 91.50 82 SER A CA 1
ATOM 675 C C . SER A 1 82 ? 27.470 9.711 -48.588 1.00 91.50 82 SER A C 1
ATOM 677 O O . SER A 1 82 ? 26.383 9.927 -49.125 1.00 91.50 82 SER A O 1
ATOM 679 N N . HIS A 1 83 ? 28.580 10.377 -48.911 1.00 86.44 83 HIS A N 1
ATOM 680 C CA . HIS A 1 83 ? 28.636 11.454 -49.910 1.00 86.44 83 HIS A CA 1
ATOM 681 C C . HIS A 1 83 ? 29.048 10.975 -51.313 1.00 86.44 83 HIS A C 1
ATOM 683 O O . HIS A 1 83 ? 29.298 11.797 -52.187 1.00 86.44 83 HIS A O 1
ATOM 689 N N . GLY A 1 84 ? 29.130 9.658 -51.548 1.00 87.88 84 GLY A N 1
ATOM 690 C CA . GLY A 1 84 ? 29.387 9.113 -52.887 1.00 87.88 84 GLY A CA 1
ATOM 691 C C . GLY A 1 84 ? 30.718 9.565 -53.498 1.00 87.88 84 GLY A C 1
ATOM 692 O O . GLY A 1 84 ? 30.761 9.963 -54.659 1.00 87.88 84 GLY A O 1
ATOM 693 N N . LEU A 1 85 ? 31.803 9.533 -52.717 1.00 87.44 85 LEU A N 1
ATOM 694 C CA . LEU A 1 85 ? 33.123 9.944 -53.197 1.00 87.44 85 LEU A CA 1
ATOM 695 C C . LEU A 1 85 ? 33.589 9.064 -54.364 1.00 87.44 85 LEU A C 1
ATOM 697 O O . LEU A 1 85 ? 33.500 7.835 -54.314 1.00 87.44 85 LEU A O 1
ATOM 701 N N . THR A 1 86 ? 34.125 9.699 -55.404 1.00 86.50 86 THR A N 1
ATOM 702 C CA . THR A 1 86 ? 34.701 9.010 -56.560 1.00 86.50 86 THR A CA 1
ATOM 703 C C . THR A 1 86 ? 36.163 8.637 -56.313 1.00 86.50 86 THR A C 1
ATOM 705 O O . THR A 1 86 ? 36.875 9.250 -55.514 1.00 86.50 86 THR A O 1
ATOM 708 N N . LEU A 1 87 ? 36.631 7.593 -57.002 1.00 89.31 87 LEU A N 1
ATOM 709 C CA . LEU A 1 87 ? 38.043 7.214 -56.993 1.00 89.31 87 LEU A CA 1
ATOM 710 C C . LEU A 1 87 ? 38.891 8.331 -57.611 1.00 89.31 87 LEU A C 1
ATOM 712 O O . LEU A 1 87 ? 38.599 8.807 -58.705 1.00 89.31 87 LEU A O 1
ATOM 716 N N . CYS A 1 88 ? 39.991 8.689 -56.944 1.00 92.06 88 CYS A N 1
ATOM 717 C CA . CYS A 1 88 ? 40.995 9.570 -57.535 1.00 92.06 88 CYS A CA 1
ATOM 718 C C . CYS A 1 88 ? 41.539 8.963 -58.840 1.00 92.06 88 CYS A C 1
ATOM 720 O O . CYS A 1 88 ? 41.769 7.751 -58.918 1.00 92.06 88 CYS A O 1
ATOM 722 N N . ALA A 1 89 ? 41.788 9.816 -59.838 1.00 92.25 89 ALA A N 1
ATOM 723 C CA . ALA A 1 89 ? 42.204 9.427 -61.184 1.00 92.25 89 ALA A CA 1
ATOM 724 C C . ALA A 1 89 ? 43.410 8.473 -61.194 1.00 92.25 89 ALA A C 1
ATOM 726 O O . ALA A 1 89 ? 43.382 7.462 -61.890 1.00 92.25 89 ALA A O 1
ATOM 727 N N . ALA A 1 90 ? 44.426 8.730 -60.361 1.00 93.94 90 ALA A N 1
ATOM 728 C CA . ALA A 1 90 ? 45.601 7.863 -60.257 1.00 93.94 90 ALA A CA 1
ATOM 729 C C . ALA A 1 90 ? 45.231 6.437 -59.816 1.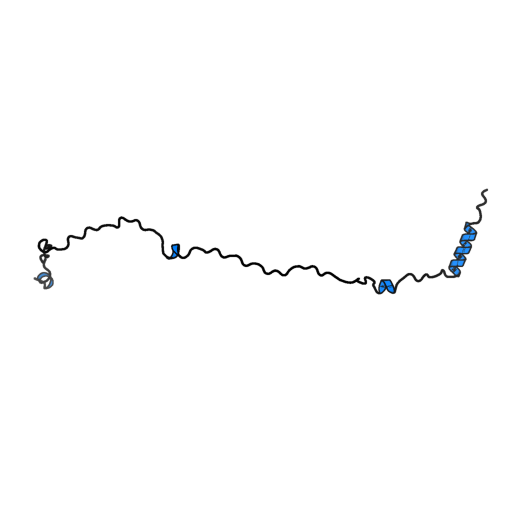00 93.94 90 ALA A C 1
ATOM 731 O O . ALA A 1 90 ? 45.708 5.452 -60.377 1.00 93.94 90 ALA A O 1
ATOM 732 N N . ARG A 1 91 ? 44.323 6.313 -58.842 1.00 92.56 91 ARG A N 1
ATOM 733 C CA . ARG A 1 91 ? 43.869 5.013 -58.341 1.00 92.56 91 ARG A CA 1
ATOM 734 C C . ARG A 1 91 ? 42.958 4.309 -59.344 1.00 92.56 91 ARG A C 1
ATOM 736 O O . ARG A 1 91 ? 43.083 3.102 -59.523 1.00 92.56 91 ARG A O 1
ATOM 743 N N . ALA A 1 92 ? 42.089 5.053 -60.026 1.00 93.44 92 ALA A N 1
ATOM 744 C CA . ALA A 1 92 ? 41.275 4.523 -61.118 1.00 93.44 92 ALA A CA 1
ATOM 745 C C . ALA A 1 92 ? 42.147 3.974 -62.264 1.00 93.44 92 ALA A C 1
ATOM 747 O O . ALA A 1 92 ? 41.871 2.892 -62.782 1.00 93.44 92 ALA A O 1
ATOM 748 N N . TYR A 1 93 ? 43.233 4.674 -62.604 1.00 93.31 93 TYR A N 1
ATOM 749 C CA . TYR A 1 93 ? 44.184 4.268 -63.637 1.00 93.31 93 TYR A CA 1
ATOM 750 C C . TYR A 1 93 ? 44.914 2.961 -63.296 1.00 93.31 93 TYR A C 1
ATOM 752 O O . TYR A 1 93 ? 44.927 2.041 -64.112 1.00 93.31 93 TYR A O 1
ATOM 760 N N . VAL A 1 94 ? 45.445 2.825 -62.075 1.00 94.19 94 VAL A N 1
ATOM 761 C CA . VAL A 1 94 ? 46.103 1.580 -61.625 1.00 94.19 94 VAL A CA 1
ATOM 762 C C . VAL A 1 94 ? 45.141 0.388 -61.683 1.00 94.19 94 VAL A C 1
ATOM 764 O O . VAL A 1 94 ? 45.511 -0.686 -62.155 1.00 94.19 94 VAL A O 1
ATOM 767 N N . ILE A 1 95 ? 43.884 0.578 -61.266 1.00 93.12 95 ILE A N 1
ATOM 768 C CA . ILE A 1 95 ? 42.852 -0.468 -61.351 1.00 93.12 95 ILE A CA 1
ATOM 769 C C . ILE A 1 95 ? 42.594 -0.861 -62.814 1.00 93.12 95 ILE A C 1
ATOM 771 O O . ILE A 1 95 ? 42.430 -2.044 -63.111 1.00 93.12 95 ILE A O 1
ATOM 775 N N . ALA A 1 96 ? 42.561 0.105 -63.736 1.00 91.19 96 ALA A N 1
ATOM 776 C CA . ALA A 1 96 ? 42.382 -0.170 -65.160 1.00 91.19 96 ALA A CA 1
ATOM 777 C C . ALA A 1 96 ? 43.554 -0.978 -65.744 1.00 91.19 96 ALA A C 1
ATOM 779 O O . ALA A 1 96 ? 43.313 -1.947 -66.462 1.00 91.19 96 ALA A O 1
ATOM 780 N N . GLN A 1 97 ? 44.797 -0.645 -65.378 1.00 89.81 97 GLN A N 1
ATOM 781 C CA . GLN A 1 97 ? 45.982 -1.408 -65.787 1.00 89.81 97 GLN A CA 1
ATOM 782 C C . GLN A 1 97 ? 45.938 -2.854 -65.275 1.00 89.81 97 GLN A C 1
ATOM 784 O O . GLN A 1 97 ? 46.105 -3.788 -66.054 1.00 89.81 97 GLN A O 1
ATOM 789 N N . GLN A 1 98 ? 45.641 -3.057 -63.988 1.00 88.94 98 GLN A N 1
ATOM 790 C CA . GLN A 1 98 ? 45.551 -4.398 -63.393 1.00 88.94 98 GLN A CA 1
ATOM 791 C C . GLN A 1 98 ? 44.449 -5.255 -64.036 1.00 88.94 98 GLN A C 1
ATOM 793 O O . GLN A 1 98 ? 44.595 -6.466 -64.194 1.00 88.94 98 GLN A O 1
ATOM 798 N N . LYS A 1 99 ? 43.332 -4.641 -64.445 1.00 85.88 99 LYS A N 1
ATOM 799 C CA . LYS A 1 99 ? 42.278 -5.348 -65.189 1.00 85.88 99 LYS A CA 1
ATOM 800 C C . LYS A 1 99 ? 42.757 -5.819 -66.561 1.00 85.88 99 LYS A C 1
ATOM 802 O O . LYS A 1 99 ? 42.385 -6.913 -66.980 1.00 85.88 99 LYS A O 1
ATOM 807 N N . GLN A 1 100 ? 43.579 -5.027 -67.246 1.00 78.75 100 GLN A N 1
ATOM 808 C CA . GLN A 1 100 ? 44.160 -5.409 -68.536 1.00 78.75 100 GLN A CA 1
ATOM 809 C C . GLN A 1 100 ? 45.173 -6.552 -68.381 1.00 78.75 100 GLN A C 1
ATOM 811 O O . GLN A 1 100 ? 45.152 -7.488 -69.173 1.00 78.75 100 GLN A O 1
ATOM 816 N N . THR A 1 101 ? 45.999 -6.546 -67.330 1.00 74.06 101 THR A N 1
ATOM 817 C CA . THR A 1 101 ? 46.961 -7.637 -67.084 1.00 74.06 101 THR A CA 1
ATOM 818 C C . THR A 1 101 ? 46.276 -8.946 -66.699 1.00 74.06 101 THR A C 1
ATOM 820 O O . THR A 1 101 ? 46.690 -10.008 -67.147 1.00 74.06 101 THR A O 1
ATOM 823 N N . ASN A 1 102 ? 45.200 -8.881 -65.910 1.00 70.31 102 ASN A N 1
ATOM 824 C CA . ASN A 1 102 ? 44.482 -10.069 -65.435 1.00 70.31 102 ASN A CA 1
ATOM 825 C C . ASN A 1 102 ? 43.524 -10.673 -66.479 1.00 70.31 102 ASN A C 1
ATOM 827 O O . ASN A 1 102 ? 42.9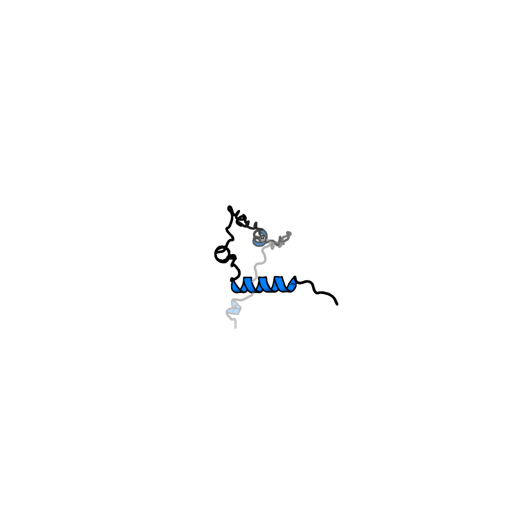70 -11.742 -66.241 1.00 70.31 102 ASN A O 1
ATOM 831 N N . SER A 1 103 ? 43.294 -9.987 -67.603 1.00 65.50 103 SER A N 1
ATOM 832 C CA . SER A 1 103 ? 42.454 -10.469 -68.711 1.00 65.50 103 SER A CA 1
ATOM 833 C C . SER A 1 103 ? 43.256 -11.000 -69.904 1.00 65.50 103 SER A C 1
ATOM 835 O O . SER A 1 103 ? 42.657 -11.498 -70.856 1.00 65.50 103 SER A O 1
ATOM 837 N N . ALA A 1 104 ? 44.593 -10.949 -69.858 1.00 66.19 104 ALA A N 1
ATOM 838 C CA . ALA A 1 104 ? 45.431 -11.628 -70.839 1.00 66.19 104 ALA A CA 1
ATOM 839 C C . ALA A 1 104 ? 45.354 -13.156 -70.616 1.00 66.19 104 ALA A C 1
ATOM 841 O O . ALA A 1 104 ? 45.557 -13.608 -69.485 1.00 66.19 104 ALA A O 1
ATOM 842 N N . PRO A 1 105 ? 45.043 -13.972 -71.643 1.00 59.66 105 PRO A N 1
ATOM 843 C CA . PRO A 1 105 ? 44.948 -15.416 -71.474 1.00 59.66 105 PRO A CA 1
ATOM 844 C C . PRO A 1 105 ? 46.321 -15.989 -71.113 1.00 59.66 105 PRO A C 1
ATOM 846 O O . PRO A 1 105 ? 47.309 -15.739 -71.803 1.00 59.66 105 PRO A O 1
ATOM 849 N N . ILE A 1 106 ? 46.372 -16.785 -70.044 1.00 63.56 106 ILE A N 1
ATOM 850 C CA . ILE A 1 106 ? 47.513 -17.652 -69.744 1.00 63.56 106 ILE A CA 1
ATOM 851 C C . ILE A 1 106 ? 47.623 -18.626 -70.922 1.00 63.56 106 ILE A C 1
ATOM 853 O O . ILE A 1 106 ? 46.813 -19.544 -71.046 1.00 63.56 106 ILE A O 1
ATOM 857 N N . SER A 1 107 ? 48.580 -18.410 -71.826 1.00 61.28 107 SER A N 1
ATOM 858 C CA . SER A 1 107 ? 48.922 -19.401 -72.843 1.00 61.28 107 SER A CA 1
ATOM 859 C C . SER A 1 107 ? 49.499 -20.621 -72.126 1.00 61.28 107 SER A C 1
ATOM 861 O O . SER A 1 107 ? 50.621 -20.563 -71.624 1.00 61.28 107 SER A O 1
ATOM 863 N N . ALA A 1 108 ? 48.713 -21.693 -72.030 1.00 53.34 108 ALA A N 1
ATOM 864 C CA . ALA A 1 108 ? 49.178 -22.981 -71.535 1.00 53.34 108 ALA A CA 1
ATOM 865 C C . ALA A 1 108 ? 50.226 -23.548 -72.510 1.00 53.34 108 ALA A C 1
ATOM 867 O O . ALA A 1 108 ? 49.951 -23.653 -73.707 1.00 53.34 108 ALA A O 1
ATOM 868 N N . GLN A 1 109 ? 51.417 -23.854 -71.992 1.00 47.25 109 GLN A N 1
ATOM 869 C CA . GLN A 1 109 ? 52.425 -24.700 -72.638 1.00 47.25 109 GLN A CA 1
ATOM 870 C C . GLN A 1 109 ? 52.265 -26.137 -72.151 1.00 47.25 109 GLN A C 1
ATOM 872 O O . GLN A 1 109 ? 51.939 -26.303 -70.952 1.00 47.25 109 GLN A O 1
#